Protein AF-A0A554XI28-F1 (afdb_monomer_lite)

Organism: NCBI:txid2267262

pLDDT: mean 93.32, std 11.01, range [38.25, 98.5]

Foldseek 3Di:
DDKDKDKDAPQCQCCQAVVDCPSCCVPPVPSSVVSVVCCVVVQKRWHHWDDDWDWDADPNDTHTIIITIIDHNPPDD

Radius of gyration: 12.23 Å; chains: 1; bounding box: 31×23×38 Å

Secondary structure (DSSP, 8-state):
---EEEEEEGGGHHHHHH---HHHHHH-HHHHHHHHHHHHHH-EEEEEE-SS-EEEEETTEEEEEEEEEEEETT---

Structure (mmCIF, N/CA/C/O backbone):
data_AF-A0A554XI28-F1
#
_entry.id   AF-A0A554XI28-F1
#
loop_
_atom_site.group_PDB
_atom_site.id
_atom_site.type_symbol
_atom_site.label_atom_id
_atom_site.label_alt_id
_atom_site.label_comp_id
_atom_site.label_asym_id
_atom_site.label_entity_id
_atom_site.label_seq_id
_atom_site.pdbx_PDB_ins_code
_atom_site.Cartn_x
_atom_site.Cartn_y
_atom_site.Cartn_z
_atom_site.occupancy
_atom_site.B_iso_or_equiv
_atom_site.auth_seq_id
_atom_site.auth_comp_id
_atom_site.auth_asym_id
_atom_site.auth_atom_id
_atom_site.pdbx_PDB_model_num
ATOM 1 N N . MET A 1 1 ? -16.002 -5.163 14.560 1.00 67.94 1 MET A N 1
ATOM 2 C CA . MET A 1 1 ? -14.904 -4.558 13.786 1.00 67.94 1 MET A CA 1
ATOM 3 C C . MET A 1 1 ? -15.371 -4.488 12.349 1.00 67.94 1 MET A C 1
ATOM 5 O O . MET A 1 1 ? -15.707 -5.529 11.800 1.00 67.94 1 MET A O 1
ATOM 9 N N . GLU A 1 2 ? -15.528 -3.287 11.804 1.00 86.06 2 GLU A N 1
ATOM 10 C CA . GLU A 1 2 ? -15.908 -3.103 10.402 1.00 86.06 2 GLU A CA 1
ATOM 11 C C . GLU A 1 2 ? -14.663 -3.295 9.533 1.00 86.06 2 GLU A C 1
ATOM 13 O O . GLU A 1 2 ? -13.631 -2.681 9.8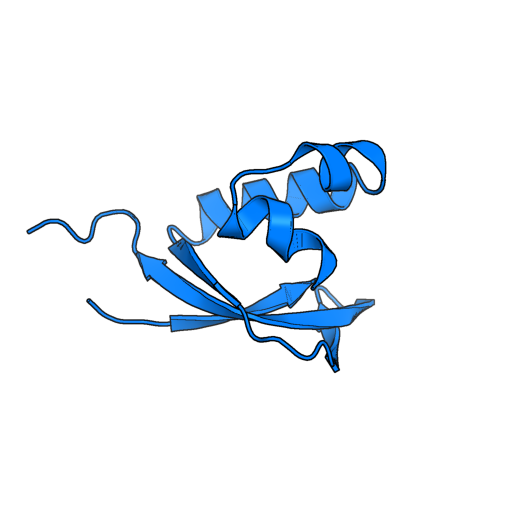04 1.00 86.06 2 GLU A O 1
ATOM 18 N N . ILE A 1 3 ? -14.751 -4.198 8.554 1.00 93.62 3 ILE A N 1
ATOM 19 C CA . ILE A 1 3 ? -13.688 -4.438 7.576 1.00 93.62 3 ILE A CA 1
ATOM 20 C C . ILE A 1 3 ? -14.019 -3.646 6.320 1.00 93.62 3 ILE A C 1
ATOM 22 O O . ILE A 1 3 ? -15.096 -3.811 5.748 1.00 93.62 3 ILE A O 1
ATOM 26 N N . VAL A 1 4 ? -13.076 -2.819 5.888 1.00 96.00 4 VAL A N 1
ATOM 27 C CA . VAL A 1 4 ? -13.168 -2.037 4.655 1.00 96.00 4 VAL A CA 1
ATOM 28 C C . VAL A 1 4 ? -12.244 -2.660 3.619 1.00 96.00 4 VAL A C 1
ATOM 30 O O . VAL A 1 4 ? -11.137 -3.080 3.949 1.00 96.00 4 VAL A O 1
ATOM 33 N N . THR A 1 5 ? -12.699 -2.728 2.369 1.00 97.00 5 THR A N 1
ATOM 34 C CA . THR A 1 5 ? -11.864 -3.163 1.243 1.00 97.00 5 THR A CA 1
ATOM 35 C C . THR A 1 5 ? -11.369 -1.945 0.477 1.00 97.00 5 THR A C 1
ATOM 37 O O . THR A 1 5 ? -12.168 -1.083 0.109 1.00 97.00 5 THR A O 1
ATOM 40 N N . VAL A 1 6 ? -10.061 -1.866 0.242 1.00 96.94 6 VAL A N 1
ATOM 41 C CA . VAL A 1 6 ? -9.418 -0.783 -0.517 1.00 96.94 6 VAL A CA 1
ATOM 42 C C . VAL A 1 6 ? -8.522 -1.359 -1.608 1.00 96.94 6 VAL A C 1
ATOM 44 O O . VAL A 1 6 ? -7.948 -2.429 -1.437 1.00 96.94 6 VAL A O 1
ATOM 47 N N . VAL A 1 7 ? -8.391 -0.654 -2.730 1.00 97.56 7 VAL A N 1
ATOM 48 C CA . VAL A 1 7 ? -7.511 -1.058 -3.835 1.00 97.56 7 VAL A CA 1
ATOM 49 C C . VAL A 1 7 ? -6.250 -0.206 -3.789 1.00 97.56 7 VAL A C 1
ATOM 51 O O . VAL A 1 7 ? -6.333 1.016 -3.911 1.00 97.56 7 VAL A O 1
ATOM 54 N N . LEU A 1 8 ? -5.095 -0.846 -3.608 1.00 97.81 8 LEU A N 1
ATOM 55 C CA . LEU A 1 8 ? -3.784 -0.190 -3.525 1.00 97.81 8 LEU A CA 1
ATOM 56 C C . LEU A 1 8 ? -2.768 -0.928 -4.410 1.00 97.81 8 LEU A C 1
ATOM 58 O O . LEU A 1 8 ? -3.028 -2.068 -4.807 1.00 97.81 8 LEU A O 1
ATOM 62 N N . PRO A 1 9 ? -1.618 -0.314 -4.744 1.00 97.94 9 PRO A N 1
ATOM 63 C CA . PRO A 1 9 ? -0.564 -0.974 -5.507 1.00 97.94 9 PRO A CA 1
ATOM 64 C C . PRO A 1 9 ? -0.107 -2.280 -4.857 1.00 97.94 9 PRO A C 1
ATOM 66 O O . PRO A 1 9 ? 0.191 -2.316 -3.667 1.00 97.94 9 PRO A O 1
ATOM 69 N N . ALA A 1 10 ? 0.008 -3.342 -5.654 1.00 97.81 10 ALA A N 1
ATOM 70 C CA . ALA A 1 10 ? 0.389 -4.668 -5.174 1.00 97.81 10 ALA A CA 1
ATOM 71 C C . ALA A 1 10 ? 1.786 -4.672 -4.526 1.00 97.81 10 ALA A C 1
ATOM 73 O O . ALA A 1 10 ? 2.030 -5.383 -3.549 1.00 97.81 10 ALA A O 1
ATOM 74 N N . SER A 1 11 ? 2.691 -3.819 -5.021 1.00 96.81 11 SER A N 1
ATOM 75 C CA . SER A 1 11 ? 4.043 -3.635 -4.481 1.00 96.81 11 SER A CA 1
ATOM 76 C C . SER A 1 11 ? 4.060 -3.159 -3.026 1.00 96.81 11 SER A C 1
ATOM 78 O O . SER A 1 11 ? 5.061 -3.346 -2.336 1.00 96.81 11 SER A O 1
ATOM 80 N N . TRP A 1 12 ? 2.962 -2.582 -2.529 1.00 97.62 12 TRP A N 1
ATOM 81 C CA . TRP A 1 12 ? 2.855 -2.114 -1.149 1.00 97.62 12 TRP A CA 1
ATOM 82 C C . TRP A 1 12 ? 2.537 -3.240 -0.160 1.00 97.62 12 TRP A C 1
ATOM 84 O O . TRP A 1 12 ? 2.620 -3.019 1.046 1.00 97.62 12 TRP A O 1
ATOM 94 N N . ALA A 1 13 ? 2.191 -4.450 -0.624 1.00 97.56 13 ALA A N 1
ATOM 95 C CA . ALA A 1 13 ? 1.763 -5.541 0.255 1.00 97.56 13 ALA A CA 1
ATOM 96 C C . ALA A 1 13 ? 2.778 -5.909 1.355 1.00 97.56 13 ALA A C 1
ATOM 98 O O . ALA A 1 13 ? 2.363 -5.956 2.514 1.00 97.56 13 ALA A O 1
ATOM 99 N N . PRO A 1 14 ? 4.087 -6.099 1.083 1.00 96.88 14 PRO A N 1
ATOM 100 C CA . PRO A 1 14 ? 5.051 -6.403 2.144 1.00 96.88 14 PRO A CA 1
ATOM 101 C C . PRO A 1 14 ? 5.125 -5.302 3.211 1.00 96.88 14 PRO A C 1
ATOM 103 O O . PRO A 1 14 ? 5.143 -5.594 4.407 1.00 96.88 14 PRO A O 1
ATOM 106 N N . ALA A 1 15 ? 5.082 -4.040 2.781 1.00 97.56 15 ALA A N 1
ATOM 107 C CA . ALA A 1 15 ? 5.147 -2.885 3.665 1.00 97.56 15 ALA A CA 1
ATOM 108 C C . ALA A 1 15 ? 3.888 -2.750 4.527 1.00 97.56 15 ALA A C 1
ATOM 110 O O . ALA A 1 15 ? 3.979 -2.619 5.743 1.00 97.56 15 ALA A O 1
ATOM 111 N N . LEU A 1 16 ? 2.706 -2.822 3.916 1.00 96.88 16 LEU A N 1
ATOM 112 C CA . LEU A 1 16 ? 1.452 -2.576 4.619 1.00 96.88 16 LEU A CA 1
ATOM 113 C C . LEU A 1 16 ? 0.975 -3.773 5.451 1.00 96.88 16 LEU A C 1
ATOM 115 O O . LEU A 1 16 ? 0.423 -3.566 6.527 1.00 96.88 16 LEU A O 1
ATOM 119 N N . VAL A 1 17 ? 1.188 -5.006 4.978 1.00 96.69 17 VAL A N 1
ATOM 120 C CA . VAL A 1 17 ? 0.726 -6.230 5.660 1.00 96.69 17 VAL A CA 1
ATOM 121 C C . VAL A 1 17 ? 1.754 -6.715 6.683 1.00 96.69 17 VAL A C 1
ATOM 123 O O . VAL A 1 17 ? 1.393 -7.051 7.808 1.00 96.69 17 VAL A O 1
ATOM 126 N N . ASN A 1 18 ? 3.041 -6.735 6.318 1.00 95.75 18 ASN A N 1
ATOM 127 C CA . ASN A 1 18 ? 4.096 -7.333 7.147 1.00 95.75 18 ASN A CA 1
ATOM 128 C C . ASN A 1 18 ? 4.962 -6.295 7.873 1.00 95.75 18 ASN A C 1
ATOM 130 O O . ASN A 1 18 ? 5.891 -6.675 8.587 1.00 95.75 18 ASN A O 1
ATOM 134 N N . ASN A 1 19 ? 4.683 -4.998 7.692 1.00 95.19 19 ASN A N 1
ATOM 135 C CA . ASN A 1 19 ? 5.527 -3.903 8.171 1.00 95.19 19 ASN A CA 1
ATOM 136 C C . ASN A 1 19 ? 6.984 -3.998 7.665 1.00 95.19 19 ASN A C 1
ATOM 138 O O . ASN A 1 19 ? 7.904 -3.489 8.309 1.00 95.19 19 ASN A O 1
ATOM 142 N N . ASP A 1 20 ? 7.199 -4.658 6.520 1.00 97.62 20 ASP A N 1
ATOM 143 C CA . ASP A 1 20 ? 8.499 -4.764 5.859 1.00 97.62 20 ASP A CA 1
ATOM 144 C C . ASP A 1 20 ? 8.605 -3.739 4.730 1.00 97.62 20 ASP A C 1
ATOM 146 O O . ASP A 1 20 ? 8.185 -3.954 3.592 1.00 97.62 20 ASP A O 1
ATOM 150 N N . TRP A 1 21 ? 9.180 -2.595 5.078 1.00 97.56 21 TRP A N 1
ATOM 151 C CA . TRP A 1 21 ? 9.353 -1.461 4.178 1.00 97.56 21 TRP A CA 1
ATOM 152 C C . TRP A 1 21 ? 10.600 -1.569 3.304 1.00 97.56 21 TRP A C 1
ATOM 154 O O . TRP A 1 21 ? 10.721 -0.822 2.339 1.00 97.56 21 TRP A O 1
ATOM 164 N N . SER A 1 22 ? 11.515 -2.491 3.615 1.00 97.25 22 SER A N 1
ATOM 165 C CA . SER A 1 22 ? 12.872 -2.492 3.062 1.00 97.25 22 SER A CA 1
ATOM 166 C C . SER A 1 22 ? 12.900 -2.609 1.536 1.00 97.25 22 SER A C 1
ATOM 168 O O . SER A 1 22 ? 13.628 -1.875 0.869 1.00 97.25 22 SER A O 1
ATOM 170 N N . GLY A 1 23 ? 12.071 -3.492 0.974 1.00 96.25 23 GLY A N 1
ATOM 171 C CA . GLY A 1 23 ? 11.955 -3.661 -0.471 1.00 96.25 23 GLY A CA 1
ATOM 172 C C . GLY A 1 23 ? 11.366 -2.424 -1.146 1.00 96.25 23 GLY A C 1
ATOM 173 O O . GLY A 1 23 ? 11.930 -1.926 -2.119 1.00 96.25 23 GLY A O 1
ATOM 174 N N . LEU A 1 24 ? 10.264 -1.899 -0.605 1.00 97.19 24 LEU A N 1
ATOM 175 C CA . LEU A 1 24 ? 9.586 -0.743 -1.186 1.00 97.19 24 LEU A CA 1
ATOM 176 C C . LEU A 1 24 ? 10.470 0.509 -1.109 1.00 97.19 24 LEU A C 1
ATOM 178 O O . LEU A 1 24 ? 10.666 1.167 -2.117 1.00 97.19 24 LEU A O 1
ATOM 182 N N . GLU A 1 25 ? 11.094 0.786 0.036 1.00 98.00 25 GLU A N 1
ATOM 183 C CA . GLU A 1 25 ? 12.004 1.928 0.212 1.00 98.00 25 GLU A CA 1
ATOM 184 C C . GLU A 1 25 ? 13.242 1.861 -0.686 1.00 98.00 25 GLU A C 1
ATOM 186 O O . GLU A 1 25 ? 13.771 2.901 -1.072 1.00 98.00 25 GLU A O 1
ATOM 191 N N . TYR A 1 26 ? 13.721 0.658 -1.011 1.00 97.25 26 TYR A N 1
ATOM 192 C CA . TYR A 1 26 ? 14.884 0.484 -1.875 1.00 97.25 26 TYR A CA 1
ATOM 193 C C . TYR A 1 26 ? 14.546 0.639 -3.364 1.00 97.25 26 TYR A C 1
ATOM 195 O O . TYR A 1 26 ? 15.280 1.312 -4.089 1.00 97.25 26 TYR A O 1
ATOM 203 N N . TYR A 1 27 ? 13.467 0.003 -3.834 1.00 96.81 27 TYR A N 1
ATOM 204 C CA . TYR A 1 27 ? 13.116 -0.036 -5.260 1.00 96.81 27 TYR A CA 1
ATOM 205 C C . TYR A 1 27 ? 12.199 1.108 -5.705 1.00 96.81 27 TYR A C 1
ATOM 207 O O . TYR A 1 27 ? 12.254 1.500 -6.869 1.00 96.81 27 TYR A O 1
ATOM 215 N N . ASP A 1 28 ? 11.373 1.635 -4.802 1.00 95.94 28 ASP A N 1
ATOM 216 C CA . ASP A 1 28 ? 10.391 2.690 -5.068 1.00 95.94 28 ASP A CA 1
ATOM 217 C C . ASP A 1 28 ? 10.216 3.612 -3.835 1.00 95.94 28 ASP A C 1
ATOM 219 O O . ASP A 1 28 ? 9.220 3.527 -3.106 1.00 95.94 28 ASP A O 1
ATOM 223 N N . PRO A 1 29 ? 11.198 4.499 -3.564 1.00 96.75 29 PRO A N 1
ATOM 224 C CA . PRO A 1 29 ? 11.158 5.399 -2.410 1.00 96.75 29 PRO A CA 1
ATOM 225 C C . PRO A 1 29 ? 9.928 6.318 -2.390 1.00 96.75 29 PRO A C 1
ATOM 227 O O . PRO A 1 29 ? 9.404 6.623 -1.316 1.00 96.75 29 PRO A O 1
ATOM 230 N N . ASP A 1 30 ? 9.458 6.742 -3.566 1.00 95.75 30 ASP A N 1
ATOM 231 C CA . ASP A 1 30 ? 8.274 7.592 -3.702 1.00 95.75 30 ASP A CA 1
ATOM 232 C C . ASP A 1 30 ? 7.008 6.796 -3.355 1.00 95.75 30 ASP A C 1
ATOM 234 O O . ASP A 1 30 ? 6.203 7.245 -2.536 1.00 95.75 30 ASP A O 1
ATOM 238 N N . GLY A 1 31 ? 6.876 5.566 -3.864 1.00 96.00 31 GLY A N 1
ATOM 239 C CA . GLY A 1 31 ? 5.811 4.646 -3.467 1.00 96.00 31 GLY A CA 1
ATOM 240 C C . GLY A 1 31 ? 5.822 4.332 -1.970 1.00 96.00 31 GLY A C 1
ATOM 241 O O . GLY A 1 31 ? 4.761 4.283 -1.347 1.00 96.00 31 GLY A O 1
ATOM 242 N N . ALA A 1 32 ? 7.000 4.202 -1.350 1.00 97.62 32 ALA A N 1
ATOM 243 C CA . ALA A 1 32 ? 7.118 4.039 0.100 1.00 97.62 32 ALA A CA 1
ATOM 244 C C . ALA A 1 32 ? 6.594 5.263 0.868 1.00 97.62 32 ALA A C 1
ATOM 246 O O . ALA A 1 32 ? 5.884 5.109 1.866 1.00 97.62 32 ALA A O 1
ATOM 247 N N . ALA A 1 33 ? 6.915 6.477 0.413 1.00 97.62 33 ALA A N 1
ATOM 248 C CA . ALA A 1 33 ? 6.403 7.707 1.012 1.00 97.62 33 ALA A CA 1
ATOM 249 C C . ALA A 1 33 ? 4.876 7.815 0.871 1.00 97.62 33 ALA A C 1
ATOM 251 O O . ALA A 1 33 ? 4.191 8.133 1.845 1.00 97.62 33 ALA A O 1
ATOM 252 N N . MET A 1 34 ? 4.337 7.480 -0.304 1.00 96.94 34 MET A N 1
ATOM 253 C CA . MET A 1 34 ? 2.896 7.463 -0.565 1.00 96.94 34 MET A CA 1
ATOM 254 C C . MET A 1 34 ? 2.160 6.430 0.296 1.00 96.94 34 MET A C 1
ATOM 256 O O . MET A 1 34 ? 1.126 6.747 0.878 1.00 96.94 34 MET A O 1
ATOM 260 N N . ALA A 1 35 ? 2.705 5.221 0.442 1.00 97.19 35 ALA A N 1
ATOM 261 C CA . ALA A 1 35 ? 2.127 4.174 1.282 1.00 97.19 35 ALA A CA 1
ATOM 262 C C . ALA A 1 35 ? 2.051 4.591 2.760 1.00 97.19 35 ALA A C 1
ATOM 264 O O . ALA A 1 35 ? 1.038 4.358 3.424 1.00 97.19 35 ALA A O 1
ATOM 265 N N . LYS A 1 36 ? 3.094 5.261 3.272 1.00 96.81 36 LYS A N 1
ATOM 266 C CA . LYS A 1 36 ? 3.107 5.816 4.637 1.00 96.81 36 LYS A CA 1
ATOM 267 C C . LYS A 1 36 ? 2.083 6.933 4.804 1.00 96.81 36 LYS A C 1
ATOM 269 O O . LYS A 1 36 ? 1.341 6.926 5.785 1.00 96.81 36 LYS A O 1
ATOM 274 N N . ALA A 1 37 ? 2.023 7.865 3.851 1.00 96.94 37 ALA A N 1
ATOM 275 C CA . ALA A 1 37 ? 1.036 8.941 3.860 1.00 96.94 37 ALA A CA 1
ATOM 276 C C . ALA A 1 37 ? -0.390 8.372 3.863 1.00 96.94 37 ALA A C 1
ATOM 278 O O . ALA A 1 37 ? -1.179 8.710 4.743 1.00 96.94 37 ALA A O 1
ATOM 279 N N . TRP A 1 38 ? -0.679 7.411 2.981 1.00 96.25 38 TRP A N 1
ATOM 280 C CA . TRP A 1 38 ? -1.970 6.731 2.927 1.00 96.25 38 TRP A CA 1
ATOM 281 C C . TRP A 1 38 ? -2.347 6.078 4.267 1.00 96.25 38 TRP A C 1
ATOM 283 O O . TRP A 1 38 ? -3.478 6.235 4.729 1.00 96.25 38 TRP A O 1
ATOM 293 N N . GLN A 1 39 ? -1.418 5.379 4.929 1.00 94.06 39 GLN A N 1
ATOM 294 C CA . GLN A 1 39 ? -1.687 4.732 6.220 1.00 94.06 39 GLN A CA 1
ATOM 295 C C . GLN A 1 39 ? -2.012 5.759 7.320 1.00 94.06 39 GLN A C 1
ATOM 297 O O . GLN A 1 39 ? -2.925 5.548 8.118 1.00 94.06 39 GLN A O 1
ATOM 302 N N . MET A 1 40 ? -1.298 6.891 7.343 1.00 93.69 40 MET A N 1
ATOM 303 C CA . MET A 1 40 ? -1.531 7.974 8.304 1.00 93.69 40 MET A CA 1
ATOM 304 C C . MET A 1 40 ? -2.848 8.715 8.049 1.00 93.69 40 MET A C 1
ATOM 306 O O . MET A 1 40 ? -3.580 9.006 8.993 1.00 93.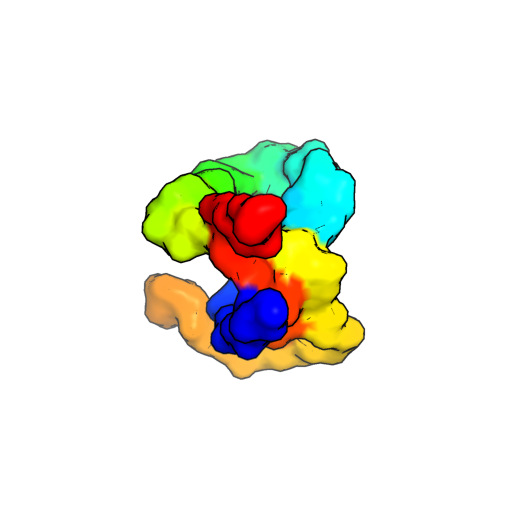69 40 MET A O 1
ATOM 310 N N . GLU A 1 41 ? -3.149 9.026 6.789 1.00 95.75 41 GLU A N 1
ATOM 311 C CA . GLU A 1 41 ? -4.316 9.822 6.393 1.00 95.75 41 GLU A CA 1
ATOM 312 C C . GLU A 1 41 ? -5.618 9.022 6.445 1.00 95.75 41 GLU A C 1
ATOM 314 O O . GLU A 1 41 ? -6.653 9.551 6.849 1.00 95.75 41 GLU A O 1
ATOM 319 N N . SER A 1 42 ? -5.578 7.741 6.064 1.00 94.62 42 SER A N 1
ATOM 320 C CA . SER A 1 42 ? -6.759 6.872 6.091 1.00 94.62 42 SER A CA 1
ATOM 321 C C . SER A 1 42 ? -7.179 6.483 7.509 1.00 94.62 42 SER A C 1
ATOM 323 O O . SER A 1 42 ? -8.349 6.177 7.737 1.00 94.62 42 SER A O 1
ATOM 325 N N . GLY A 1 43 ? -6.236 6.458 8.458 1.00 93.75 43 GLY A N 1
ATOM 326 C CA . GLY A 1 43 ? -6.469 5.914 9.795 1.00 93.75 43 GLY A CA 1
ATOM 327 C C . GLY A 1 43 ? -6.791 4.414 9.782 1.00 93.75 43 GLY A C 1
ATOM 328 O O . GLY A 1 43 ? -7.454 3.922 10.697 1.00 93.75 43 GLY A O 1
ATOM 329 N N . LEU A 1 44 ? -6.358 3.687 8.745 1.00 94.75 44 LEU A N 1
ATOM 330 C CA . LEU A 1 44 ? -6.607 2.259 8.561 1.00 94.75 44 LEU A CA 1
ATOM 331 C C . LEU A 1 44 ? -5.336 1.430 8.794 1.00 94.75 44 LEU A C 1
ATOM 333 O O . LEU A 1 44 ? -4.258 1.747 8.296 1.00 94.75 44 LEU A O 1
ATOM 337 N N . ALA A 1 45 ? -5.483 0.316 9.510 1.00 94.31 45 ALA A N 1
ATOM 338 C CA . ALA A 1 45 ? -4.507 -0.764 9.543 1.00 94.31 45 ALA A CA 1
ATOM 339 C C . ALA A 1 45 ? -4.882 -1.820 8.502 1.00 94.31 45 ALA A C 1
ATOM 341 O O . ALA A 1 45 ? -6.043 -2.227 8.413 1.00 94.31 45 ALA A O 1
ATOM 342 N N . VAL A 1 46 ? -3.893 -2.283 7.742 1.00 96.38 46 VAL A N 1
ATOM 343 C CA . VAL A 1 46 ? -4.052 -3.376 6.782 1.00 96.38 46 VAL A CA 1
ATOM 344 C C . VAL A 1 46 ? -3.906 -4.707 7.514 1.00 96.38 46 VAL A C 1
ATOM 346 O O . VAL A 1 46 ? -2.949 -4.908 8.255 1.00 96.38 46 VAL A O 1
ATOM 349 N N . LEU A 1 47 ? -4.866 -5.610 7.317 1.00 95.50 47 LEU A N 1
ATOM 350 C CA . LEU A 1 47 ? -4.889 -6.935 7.942 1.00 95.50 47 LEU A CA 1
ATOM 351 C C . LEU A 1 47 ? -4.407 -8.024 6.982 1.00 95.50 47 LEU A C 1
ATOM 353 O O . LEU A 1 47 ? -3.709 -8.950 7.384 1.00 95.50 47 LEU A O 1
ATOM 357 N N . SER A 1 48 ? -4.814 -7.924 5.720 1.00 96.69 48 SER A N 1
ATOM 358 C CA . SER A 1 48 ? -4.488 -8.874 4.658 1.00 96.69 48 SER A CA 1
ATOM 359 C C . SER A 1 48 ? -4.700 -8.229 3.288 1.00 96.69 48 SER A C 1
ATOM 361 O O . SER A 1 48 ? -5.273 -7.141 3.172 1.00 96.69 48 SER A O 1
ATOM 363 N N . CYS A 1 49 ? -4.251 -8.912 2.241 1.00 97.69 49 CYS A N 1
ATOM 364 C CA . CYS A 1 49 ? -4.539 -8.569 0.856 1.00 97.69 49 CYS A CA 1
ATOM 365 C C . CYS A 1 49 ? -4.938 -9.821 0.066 1.00 97.69 49 CYS A C 1
ATOM 367 O O . CYS A 1 49 ? -4.705 -10.943 0.519 1.00 97.69 49 CYS A O 1
ATOM 369 N N . GLY A 1 50 ? -5.544 -9.622 -1.104 1.00 96.19 50 GLY A N 1
ATOM 370 C CA . GLY A 1 50 ? -5.783 -10.689 -2.074 1.00 96.19 50 GLY A CA 1
ATOM 371 C C . GLY A 1 50 ? -4.485 -11.345 -2.557 1.00 96.19 50 GLY A C 1
ATOM 372 O O . GLY A 1 50 ? -3.391 -10.814 -2.362 1.00 96.19 50 GLY A O 1
ATOM 373 N N . GLU A 1 51 ? -4.618 -12.508 -3.194 1.00 94.19 51 GLU A N 1
ATOM 374 C CA . GLU A 1 51 ? -3.477 -13.283 -3.705 1.00 94.19 51 GLU A CA 1
ATOM 375 C C . GLU A 1 51 ? -3.122 -12.930 -5.156 1.00 94.19 51 GLU A C 1
ATOM 377 O O . GLU A 1 51 ? -1.948 -12.940 -5.524 1.00 94.19 51 GLU A O 1
ATOM 382 N N . GLU A 1 52 ? -4.121 -12.601 -5.980 1.00 96.56 52 GLU A N 1
ATOM 383 C CA . GLU A 1 52 ? -3.933 -12.341 -7.409 1.00 96.56 52 GLU A CA 1
ATOM 384 C C . GLU A 1 52 ? -3.954 -10.834 -7.705 1.00 96.56 52 GLU A C 1
ATOM 386 O O . GLU A 1 52 ? -4.989 -10.185 -7.511 1.00 96.56 52 GLU A O 1
ATOM 391 N N . PRO A 1 53 ? -2.837 -10.251 -8.182 1.00 97.12 53 PRO A N 1
ATOM 392 C CA . PRO A 1 53 ? -2.823 -8.865 -8.617 1.00 97.12 53 PRO A CA 1
ATOM 393 C C . PRO A 1 53 ? -3.629 -8.683 -9.904 1.00 97.12 53 PRO A C 1
ATOM 395 O O . PRO A 1 53 ? -3.672 -9.552 -10.776 1.00 97.12 53 PRO A O 1
ATOM 398 N N . PHE A 1 54 ? -4.230 -7.507 -10.049 1.00 97.69 54 PHE A N 1
ATOM 399 C CA . PHE A 1 54 ? -4.950 -7.104 -11.255 1.00 97.69 54 PHE A CA 1
ATOM 400 C C . PHE A 1 54 ? -4.528 -5.707 -11.703 1.00 97.69 54 PHE A C 1
ATOM 402 O O . PHE A 1 54 ? -4.088 -4.877 -10.910 1.00 97.69 54 PHE A O 1
ATOM 409 N N . VAL A 1 55 ? -4.672 -5.429 -12.999 1.00 97.88 55 VAL A N 1
ATOM 410 C CA . VAL A 1 55 ? -4.315 -4.124 -13.562 1.00 97.88 55 VAL A CA 1
ATOM 411 C C . VAL A 1 55 ? -5.425 -3.116 -13.277 1.00 97.88 55 VAL A C 1
ATOM 413 O O . VAL A 1 55 ? -6.559 -3.284 -13.729 1.00 97.88 55 VAL A O 1
ATOM 416 N N . TYR A 1 56 ? -5.092 -2.042 -12.566 1.00 97.25 56 TYR A N 1
ATOM 417 C CA . TYR A 1 56 ? -6.022 -0.965 -12.232 1.00 97.25 56 TYR A CA 1
ATOM 418 C C . TYR A 1 56 ? -5.342 0.409 -12.280 1.00 97.25 56 TYR A C 1
ATOM 420 O O . TYR A 1 56 ? -4.135 0.522 -12.492 1.00 97.25 56 TYR A O 1
ATOM 428 N N . ARG A 1 57 ? -6.132 1.482 -12.144 1.00 95.75 57 ARG A N 1
ATOM 429 C CA . ARG A 1 57 ? -5.604 2.846 -12.042 1.00 95.75 57 ARG A CA 1
ATOM 430 C C . ARG A 1 57 ? -5.472 3.258 -10.584 1.00 95.75 57 ARG A C 1
ATOM 432 O O . ARG A 1 57 ? -6.481 3.422 -9.906 1.00 95.75 57 ARG A O 1
ATOM 439 N N . PHE A 1 58 ? -4.245 3.511 -10.151 1.00 93.88 58 PHE A N 1
ATOM 440 C CA . PHE A 1 58 ? -3.940 4.121 -8.863 1.00 93.88 58 PHE A CA 1
ATOM 441 C C . PHE A 1 58 ? -3.320 5.500 -9.106 1.00 93.88 58 PHE A C 1
ATOM 443 O O . PHE A 1 58 ? -2.388 5.629 -9.895 1.00 93.88 58 PHE A O 1
ATOM 450 N N . GLU A 1 59 ? -3.917 6.545 -8.527 1.00 90.00 59 GLU A N 1
ATOM 451 C CA . GLU A 1 59 ? -3.552 7.954 -8.776 1.00 90.00 59 GLU A CA 1
ATOM 452 C C . GLU A 1 59 ? -3.425 8.330 -10.267 1.00 90.00 59 GLU A C 1
ATOM 454 O O . GLU A 1 59 ? -2.580 9.113 -10.693 1.00 90.00 59 GLU A O 1
ATOM 459 N N . GLY A 1 60 ? -4.287 7.745 -11.104 1.00 91.62 60 GLY A N 1
ATOM 460 C CA . GLY A 1 60 ? -4.306 7.982 -12.551 1.00 91.62 60 GLY A CA 1
ATOM 461 C C . GLY A 1 60 ? -3.291 7.161 -13.356 1.00 91.62 60 GLY A C 1
ATOM 462 O O . GLY A 1 60 ? -3.457 7.042 -14.577 1.00 91.62 60 GLY A O 1
ATOM 463 N N . LEU A 1 61 ? -2.320 6.521 -12.701 1.00 92.44 61 LEU A N 1
ATOM 464 C CA . LEU A 1 61 ? -1.337 5.636 -13.323 1.00 92.44 61 LEU A CA 1
ATOM 465 C C . LEU A 1 61 ? -1.851 4.198 -13.379 1.00 92.44 61 LEU A C 1
ATOM 467 O O . LEU A 1 61 ? -2.467 3.703 -12.439 1.00 92.44 61 LEU A O 1
ATOM 471 N N . LEU A 1 62 ? -1.619 3.529 -14.509 1.00 96.50 62 LEU A N 1
ATOM 472 C CA . LEU A 1 62 ? -1.950 2.115 -14.667 1.00 96.50 62 LEU A CA 1
ATOM 473 C C . LEU A 1 62 ? -0.870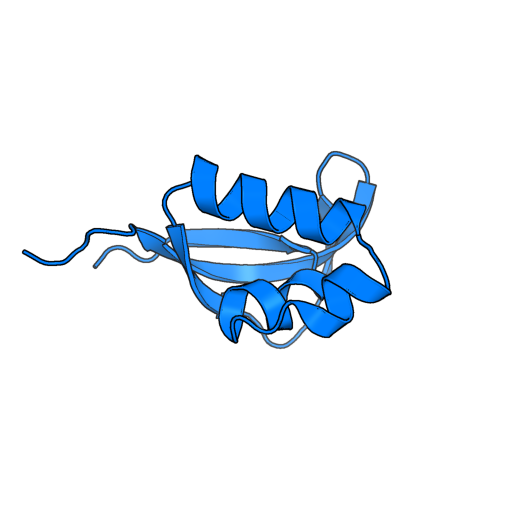 1.284 -13.961 1.00 96.50 62 LEU A C 1
ATOM 475 O O . LEU A 1 62 ? 0.304 1.419 -14.300 1.00 96.50 62 LEU A O 1
ATOM 479 N N . THR A 1 63 ? -1.254 0.448 -13.002 1.00 96.06 63 THR A N 1
ATOM 480 C CA . THR A 1 63 ? -0.331 -0.402 -12.237 1.00 96.06 63 THR A CA 1
ATOM 481 C C . THR A 1 63 ? -1.014 -1.699 -11.806 1.00 96.06 63 THR A C 1
ATOM 483 O O . THR A 1 63 ? -2.228 -1.855 -11.960 1.00 96.06 63 THR A O 1
ATOM 486 N N . GLU A 1 64 ? -0.235 -2.642 -11.288 1.00 98.00 64 GLU A N 1
ATOM 487 C CA . GLU A 1 64 ? -0.762 -3.828 -10.618 1.00 98.00 64 GLU A CA 1
ATOM 488 C C . GLU A 1 64 ? -1.220 -3.458 -9.204 1.00 98.00 64 GLU A C 1
ATOM 490 O O . GLU A 1 64 ? -0.476 -2.861 -8.421 1.00 98.00 64 GLU A O 1
ATOM 495 N N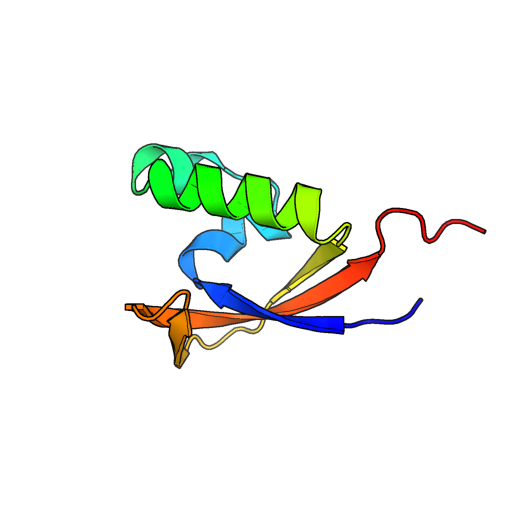 . CYS A 1 65 ? -2.458 -3.811 -8.876 1.00 98.25 65 CYS A N 1
ATOM 496 C CA . CYS A 1 65 ? -3.096 -3.548 -7.595 1.00 98.25 65 CYS A CA 1
ATOM 497 C C . CYS A 1 65 ? -3.583 -4.843 -6.940 1.00 98.25 65 CYS A C 1
ATOM 499 O O . CYS A 1 65 ? -3.785 -5.857 -7.607 1.00 98.25 65 CYS A O 1
ATOM 501 N N . LEU A 1 66 ? -3.808 -4.772 -5.630 1.00 98.50 66 LEU A N 1
ATOM 502 C CA . LEU A 1 66 ? -4.484 -5.794 -4.836 1.00 98.50 66 LEU A CA 1
ATOM 503 C C . LEU A 1 66 ? -5.657 -5.174 -4.075 1.00 98.50 66 LEU A C 1
ATOM 505 O O . LEU A 1 66 ? -5.669 -3.975 -3.785 1.00 98.50 66 LEU A O 1
AT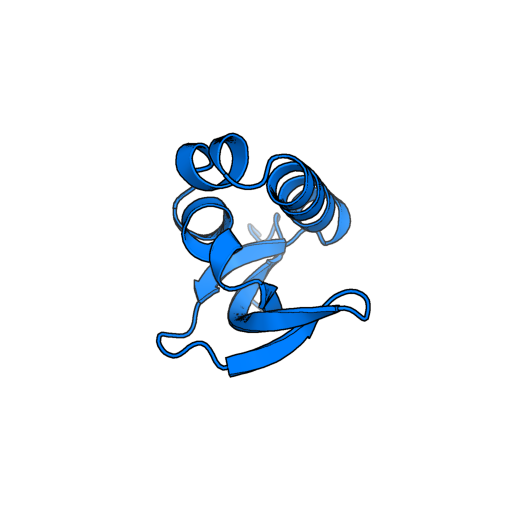OM 509 N N . GLU A 1 67 ? -6.631 -6.011 -3.730 1.00 98.19 67 GLU A N 1
ATOM 510 C CA . GLU A 1 67 ? -7.653 -5.677 -2.740 1.00 98.19 67 GLU A CA 1
ATOM 511 C C . GLU A 1 67 ? -7.096 -5.931 -1.338 1.00 98.19 67 GLU A C 1
ATOM 513 O O . GLU A 1 67 ? -6.662 -7.039 -1.024 1.00 98.19 67 GLU A O 1
ATOM 518 N N . TYR A 1 68 ? -7.106 -4.909 -0.489 1.00 97.94 68 TYR A N 1
ATOM 519 C CA . TYR A 1 68 ? -6.636 -4.956 0.891 1.00 97.94 68 TYR A CA 1
ATOM 520 C C . TYR A 1 68 ? -7.820 -4.924 1.847 1.00 97.94 68 TYR A C 1
ATOM 522 O O . TYR A 1 68 ? -8.716 -4.090 1.704 1.00 97.94 68 TYR A O 1
ATOM 530 N N . GLN A 1 69 ? -7.804 -5.810 2.840 1.00 97.75 69 GLN A N 1
ATOM 531 C CA . GLN A 1 69 ? -8.770 -5.824 3.932 1.00 97.75 69 GLN A CA 1
ATOM 532 C C . GLN A 1 69 ? -8.205 -5.023 5.100 1.00 97.75 69 GLN A C 1
ATOM 534 O O . GLN A 1 69 ? -7.164 -5.370 5.662 1.00 97.75 69 GLN A O 1
ATOM 539 N N . CYS A 1 70 ? -8.901 -3.955 5.474 1.00 96.75 70 CYS A N 1
ATOM 540 C CA . CYS A 1 70 ? -8.430 -2.995 6.460 1.00 96.75 70 CYS A CA 1
ATOM 541 C C . CYS A 1 70 ? -9.428 -2.808 7.602 1.00 96.75 70 CYS A C 1
ATOM 543 O O . CYS A 1 70 ? -10.633 -2.988 7.426 1.00 96.75 70 CYS A O 1
ATOM 545 N N . ALA A 1 71 ? -8.929 -2.380 8.760 1.00 95.44 71 ALA A N 1
ATOM 546 C CA . ALA A 1 71 ? -9.735 -1.986 9.912 1.00 95.44 71 ALA A CA 1
ATOM 547 C C . ALA A 1 71 ? -9.250 -0.643 10.491 1.00 95.44 71 ALA A C 1
ATOM 549 O O . ALA A 1 71 ? -8.057 -0.348 10.413 1.00 95.44 71 ALA A O 1
ATOM 550 N N . PRO A 1 72 ? -10.129 0.172 11.102 1.00 93.56 72 PRO A N 1
ATOM 551 C CA . PRO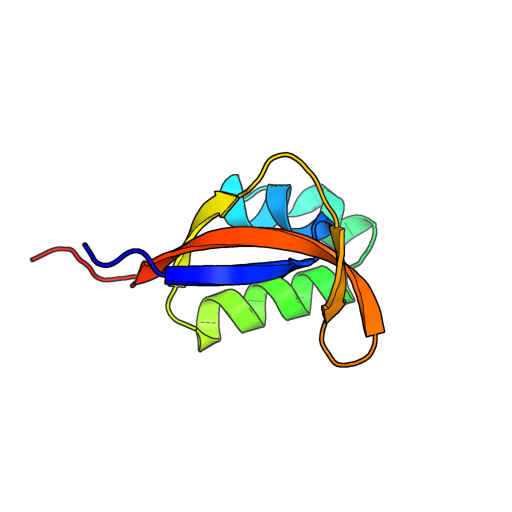 A 1 72 ? -9.724 1.424 11.738 1.00 93.56 72 PRO A CA 1
ATOM 552 C C . PRO A 1 72 ? -8.689 1.232 12.857 1.00 93.56 72 PRO A C 1
ATOM 554 O O . PRO A 1 72 ? -8.851 0.380 13.738 1.00 93.56 72 PRO A O 1
ATOM 557 N N . VAL A 1 73 ? -7.653 2.074 12.865 1.00 85.00 73 VAL A N 1
ATOM 558 C CA . VAL A 1 73 ? -6.664 2.162 13.949 1.00 85.00 73 VAL A CA 1
ATOM 559 C C . VAL A 1 73 ? -7.351 2.804 15.159 1.00 85.00 73 VAL A C 1
ATOM 561 O O . VAL A 1 73 ? -7.558 4.012 15.196 1.00 85.00 73 VAL A O 1
ATOM 564 N N . GLY A 1 74 ? -7.763 1.992 16.137 1.00 70.38 74 GLY A N 1
ATOM 565 C CA . GLY A 1 74 ? -8.484 2.465 17.332 1.00 70.38 74 GLY A CA 1
ATOM 566 C C . GLY A 1 74 ? -9.710 1.641 17.739 1.00 70.38 74 GLY A C 1
ATOM 567 O O . GLY A 1 74 ? -10.410 2.020 18.669 1.00 70.38 74 GLY A O 1
ATOM 568 N N . GLY A 1 75 ? -9.970 0.501 17.090 1.00 52.69 75 GLY A N 1
ATOM 569 C CA . GLY A 1 75 ? -11.084 -0.402 17.408 1.00 52.69 75 GLY A CA 1
ATOM 570 C C . GLY A 1 75 ? -10.972 -1.213 18.711 1.00 52.69 75 GLY A C 1
ATOM 571 O O . GLY A 1 75 ? -11.570 -2.285 18.780 1.00 52.69 75 GLY A O 1
ATOM 572 N N . ASN A 1 76 ? -10.241 -0.737 19.724 1.00 42.97 76 ASN A N 1
ATOM 573 C CA . ASN A 1 76 ? -10.380 -1.258 21.085 1.00 42.97 76 ASN A CA 1
ATOM 574 C C . ASN A 1 76 ? -11.473 -0.447 21.785 1.00 42.97 76 ASN A C 1
ATOM 576 O O . ASN A 1 76 ? -11.267 0.723 22.110 1.00 42.97 76 ASN A O 1
ATOM 580 N N . GLN A 1 77 ? -12.635 -1.076 21.971 1.00 38.25 77 GLN A N 1
ATOM 581 C CA . GLN A 1 77 ? -13.547 -0.698 23.052 1.00 38.25 77 GLN A CA 1
ATOM 582 C C . GLN A 1 77 ? -12.851 -0.865 24.405 1.00 38.25 77 GLN A C 1
ATOM 584 O O . GLN A 1 77 ? -12.032 -1.807 24.524 1.00 38.25 77 GLN A O 1
#

Sequence (77 aa):
MEIVTVVLPASWAPALVNNDWSGLEYYDPDGAAMAKAWQMESGLAVLSCGEEPFVYRFEGLLTECLEYQCAPVGGNQ